Protein AF-A0A5C7KXU4-F1 (afdb_monomer)

Radius of gyration: 15.13 Å; Cα contacts (8 Å, |Δi|>4): 55; chains: 1; bounding box: 40×27×35 Å

Secondary structure (DSSP, 8-state)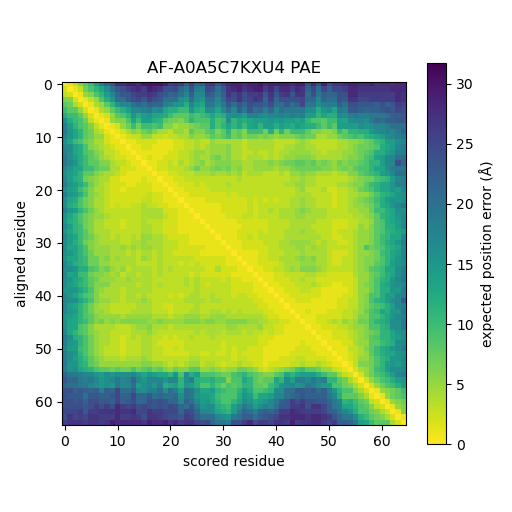:
-----------EEEETTEEEE---HHHHHHHT--TT---EEEEETTTTEEEEE-S----------

Nearest PDB structures (foldseek):
  1ub4-assembly1_C-2  TM=8.932E-01  e=4.791E-02  Escherichia coli
  2mrn-assembly1_B  TM=7.462E-01  e=1.551E-02  Escherichia coli K-12
  2mru-assembly1_B  TM=7.734E-01  e=7.623E-02  Escherichia coli K-12
  2mru-assembly1_A  TM=7.819E-01  e=1.213E-01  Escherichia coli K-12
  5itm-assembly1_B  TM=6.979E-01  e=3.280E-01  Saccharolobus solfataricus

Sequence (65 aa):
MNDNENSITTKITKIGNSKGIIVPRQVIKSLSLEEGDSVEMYYHEDTQELVISFPSTKQLKLSNT

Mean predicted aligned error: 8.68 Å

Foldseek 3Di:
DDPPPVPDDWDWDDDPPDIDIDDDPVVCVVQVDDPPQDWDWDQDPVVRDIDIGRPDRPPPPPPDD

Solvent-accessible surface area (backbone atoms only — not comparable to full-atom values): 4591 Å² total; per-residue (Å²): 137,84,82,80,77,77,81,79,85,68,54,82,44,80,52,90,97,42,78,43,70,63,76,56,68,65,57,39,60,77,47,56,62,57,93,86,66,72,69,47,78,47,75,41,78,92,80,71,42,78,47,78,45,66,85,77,52,66,70,81,75,82,77,84,125

pLDDT: mean 80.88, std 16.38, range [39.88, 96.56]

Structure (mmCIF, N/CA/C/O backbone):
data_AF-A0A5C7KXU4-F1
#
_entry.id   AF-A0A5C7KXU4-F1
#
loop_
_atom_site.group_PDB
_atom_site.id
_atom_site.type_symbol
_atom_site.label_atom_id
_atom_site.label_alt_id
_atom_site.label_comp_id
_atom_site.label_asym_id
_atom_site.label_entity_id
_atom_site.label_seq_id
_atom_site.pdbx_PDB_ins_code
_atom_site.Cartn_x
_atom_site.Cartn_y
_atom_site.Cartn_z
_atom_site.occupancy
_atom_site.B_iso_or_equiv
_atom_site.auth_seq_id
_atom_site.auth_comp_id
_atom_site.auth_asym_id
_atom_site.auth_atom_id
_atom_site.pdbx_PDB_model_num
ATOM 1 N N . MET A 1 1 ? -20.410 -9.605 -16.849 1.00 39.88 1 MET A N 1
ATOM 2 C CA . MET A 1 1 ? -19.440 -9.472 -15.747 1.00 39.88 1 MET A CA 1
ATOM 3 C C . MET A 1 1 ? -18.723 -8.169 -16.015 1.00 39.88 1 MET A C 1
ATOM 5 O O . MET A 1 1 ? -18.065 -8.081 -17.037 1.00 39.88 1 MET A O 1
ATOM 9 N N . ASN A 1 2 ? -19.014 -7.129 -15.233 1.00 41.50 2 ASN A N 1
ATOM 10 C CA . ASN A 1 2 ? -18.322 -5.849 -15.358 1.00 41.50 2 ASN A CA 1
ATOM 11 C C . ASN A 1 2 ? -17.314 -5.813 -14.224 1.00 41.50 2 ASN A C 1
ATOM 13 O O . ASN A 1 2 ? -17.679 -5.561 -13.074 1.00 41.50 2 ASN A O 1
ATOM 17 N N . ASP A 1 3 ? -16.078 -6.147 -14.563 1.00 49.75 3 ASP A N 1
ATOM 18 C CA . ASP A 1 3 ? -14.941 -6.028 -13.672 1.00 49.75 3 ASP A CA 1
ATOM 19 C C . ASP A 1 3 ? -14.716 -4.532 -13.444 1.00 49.75 3 ASP A C 1
ATOM 21 O O . ASP A 1 3 ? -14.178 -3.817 -14.286 1.00 49.75 3 ASP A O 1
ATOM 25 N N . ASN A 1 4 ? -15.235 -4.027 -12.323 1.00 50.88 4 ASN A N 1
ATOM 26 C CA . ASN A 1 4 ? -14.883 -2.709 -11.811 1.00 50.88 4 ASN A CA 1
ATOM 27 C C . ASN A 1 4 ? -13.418 -2.770 -11.371 1.00 50.88 4 ASN A C 1
ATOM 29 O O . ASN A 1 4 ? -13.117 -2.960 -10.190 1.00 50.88 4 ASN A O 1
ATOM 33 N N . GLU A 1 5 ? -12.509 -2.638 -12.330 1.00 54.97 5 GLU A N 1
ATOM 34 C CA . GLU A 1 5 ? -11.092 -2.446 -12.081 1.00 54.97 5 GLU A CA 1
ATOM 35 C C . GLU A 1 5 ? -10.916 -1.042 -11.494 1.00 54.97 5 GLU A C 1
ATOM 37 O O . GLU A 1 5 ? -10.744 -0.037 -12.183 1.00 54.97 5 GLU A O 1
ATOM 42 N N . ASN A 1 6 ? -11.087 -0.949 -10.178 1.00 60.00 6 ASN A N 1
ATOM 43 C CA . ASN A 1 6 ? -10.942 0.293 -9.440 1.00 60.00 6 ASN A CA 1
ATOM 44 C C . ASN A 1 6 ? -9.436 0.575 -9.323 1.00 60.00 6 ASN A C 1
ATOM 46 O O . ASN A 1 6 ? -8.821 0.293 -8.296 1.00 60.00 6 ASN A O 1
ATOM 50 N N . SER A 1 7 ? -8.810 1.051 -10.402 1.00 62.66 7 SER A N 1
ATOM 51 C CA . SER A 1 7 ? -7.383 1.369 -10.418 1.00 62.66 7 SER A CA 1
ATOM 52 C C . SER A 1 7 ? -7.130 2.544 -9.470 1.00 62.66 7 SER A C 1
ATOM 54 O O . SER A 1 7 ? -7.425 3.698 -9.794 1.00 62.66 7 SER A O 1
ATOM 56 N N . ILE A 1 8 ? -6.619 2.273 -8.269 1.00 68.56 8 ILE A N 1
ATOM 57 C CA . ILE A 1 8 ? -6.315 3.334 -7.309 1.00 68.56 8 ILE A CA 1
ATOM 58 C C . ILE A 1 8 ? -4.877 3.795 -7.528 1.00 68.56 8 ILE A C 1
ATOM 60 O O . ILE A 1 8 ? -3.927 3.144 -7.100 1.00 68.56 8 ILE A O 1
ATOM 64 N N . THR A 1 9 ? -4.705 4.947 -8.174 1.00 75.81 9 THR A N 1
ATOM 65 C CA . THR A 1 9 ? -3.392 5.584 -8.296 1.00 75.81 9 THR A CA 1
ATOM 66 C C . THR A 1 9 ? -3.002 6.217 -6.962 1.00 75.81 9 THR A C 1
ATOM 68 O O . THR A 1 9 ? -3.686 7.104 -6.448 1.00 75.81 9 THR A O 1
ATOM 71 N N . THR A 1 10 ? -1.884 5.772 -6.394 1.00 84.31 10 THR A N 1
ATOM 72 C CA . THR A 1 10 ? -1.300 6.339 -5.172 1.00 84.31 10 THR A CA 1
ATOM 73 C C . THR A 1 10 ? 0.082 6.919 -5.477 1.00 84.31 10 THR A C 1
ATOM 75 O O . THR A 1 10 ? 0.577 6.815 -6.599 1.00 84.31 10 THR A O 1
ATOM 78 N N . LYS A 1 11 ? 0.703 7.589 -4.500 1.00 88.44 11 LYS A N 1
ATOM 79 C CA . LYS A 1 11 ? 2.033 8.193 -4.654 1.00 88.44 11 LYS A CA 1
ATOM 80 C C . LYS A 1 11 ? 2.978 7.742 -3.552 1.00 88.44 11 LYS A C 1
ATOM 82 O O . LYS A 1 11 ? 2.569 7.598 -2.398 1.00 88.44 11 LYS A O 1
ATOM 87 N N . ILE A 1 12 ? 4.252 7.615 -3.909 1.00 9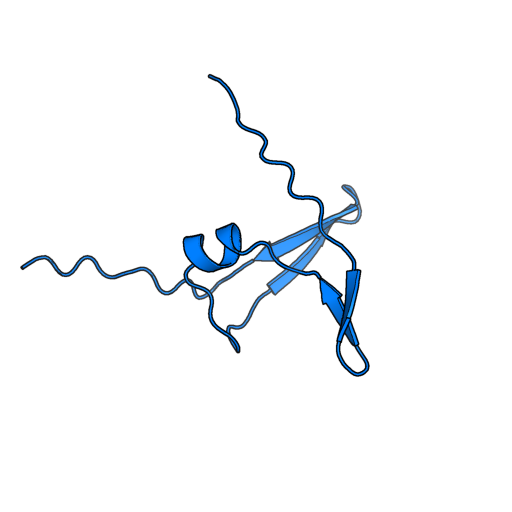2.75 12 ILE A N 1
ATOM 88 C CA . ILE A 1 12 ? 5.344 7.518 -2.942 1.00 92.75 12 ILE A CA 1
ATOM 89 C C . ILE A 1 12 ? 5.517 8.893 -2.287 1.00 92.75 12 ILE A C 1
ATOM 91 O O . ILE A 1 12 ? 5.568 9.920 -2.965 1.00 92.75 12 ILE A O 1
ATOM 95 N N . THR A 1 13 ? 5.606 8.926 -0.961 1.00 94.50 13 THR A N 1
ATOM 96 C CA . THR A 1 13 ? 5.782 10.151 -0.173 1.00 94.50 13 THR A CA 1
ATOM 97 C C . THR A 1 13 ? 6.898 9.996 0.860 1.00 94.50 13 THR A C 1
ATOM 99 O O . THR A 1 13 ? 7.337 8.887 1.165 1.00 94.50 13 THR A O 1
ATOM 102 N N . LYS A 1 14 ? 7.389 11.117 1.395 1.00 95.69 14 LYS A N 1
ATOM 103 C CA . LYS A 1 14 ? 8.339 11.135 2.515 1.00 95.69 14 LYS A CA 1
ATOM 104 C C . LYS A 1 14 ? 7.566 11.075 3.836 1.00 95.69 14 LYS A C 1
ATOM 106 O O . LYS A 1 14 ? 6.669 11.886 4.050 1.00 95.69 14 LYS A O 1
ATOM 111 N N . ILE A 1 15 ? 7.940 10.147 4.714 1.00 92.00 15 ILE A N 1
ATOM 112 C CA . ILE A 1 15 ? 7.414 10.012 6.079 1.00 92.00 15 ILE A CA 1
ATOM 113 C C . ILE A 1 15 ? 8.616 10.028 7.024 1.00 92.00 15 ILE A C 1
ATOM 115 O O . ILE A 1 15 ? 9.390 9.073 7.070 1.00 92.00 15 ILE A O 1
ATOM 119 N N . GLY A 1 16 ? 8.829 11.144 7.727 1.00 92.81 16 GLY A N 1
ATOM 120 C CA . GLY A 1 16 ? 10.044 11.352 8.521 1.00 92.81 16 GLY A CA 1
ATOM 121 C C . GLY A 1 16 ? 11.306 11.211 7.661 1.00 92.81 16 GLY A C 1
ATOM 122 O O . GLY A 1 16 ? 11.470 11.927 6.671 1.00 92.81 16 GLY A O 1
ATOM 123 N N . ASN A 1 17 ? 12.174 10.262 8.014 1.00 95.75 17 ASN A N 1
ATOM 124 C CA . ASN A 1 17 ? 13.396 9.948 7.263 1.00 95.75 17 ASN A CA 1
ATOM 125 C C . ASN A 1 17 ? 13.224 8.810 6.239 1.00 95.75 17 ASN A C 1
ATOM 127 O O . ASN A 1 17 ? 14.182 8.460 5.554 1.00 95.75 17 ASN A O 1
ATOM 131 N N . SER A 1 18 ? 12.009 8.280 6.086 1.00 94.44 18 SER A N 1
ATOM 132 C CA . SER A 1 18 ? 11.703 7.134 5.227 1.00 94.44 18 SER A CA 1
ATOM 133 C C . SER A 1 18 ? 10.830 7.520 4.031 1.00 94.44 18 SER A C 1
ATOM 135 O O . SER A 1 18 ? 10.280 8.626 3.944 1.00 94.44 18 SER A O 1
ATOM 137 N N . LYS A 1 19 ? 10.711 6.597 3.074 1.00 94.75 19 LYS A N 1
ATOM 138 C CA . LYS A 1 19 ? 9.668 6.631 2.044 1.00 94.75 19 LYS A CA 1
ATOM 139 C C . LYS A 1 19 ? 8.490 5.774 2.491 1.00 94.75 19 LYS A C 1
ATOM 141 O O . LYS A 1 19 ? 8.676 4.799 3.208 1.00 94.75 19 LYS A O 1
ATOM 146 N N . GLY A 1 20 ? 7.297 6.149 2.058 1.00 92.56 20 GLY A N 1
ATOM 147 C CA . GLY A 1 20 ? 6.084 5.372 2.266 1.00 92.56 20 GLY A CA 1
ATOM 148 C C . GLY A 1 20 ? 5.142 5.492 1.079 1.00 92.56 20 GLY A C 1
ATOM 149 O O . GLY A 1 20 ? 5.311 6.367 0.227 1.00 92.56 20 GLY A O 1
ATOM 150 N N . ILE A 1 21 ? 4.146 4.616 1.044 1.00 91.62 21 ILE A N 1
ATOM 151 C CA . ILE A 1 21 ? 3.065 4.621 0.058 1.00 91.62 21 ILE A CA 1
ATOM 152 C C . ILE A 1 21 ? 1.769 4.922 0.803 1.00 91.62 21 ILE A C 1
ATOM 154 O O . ILE A 1 21 ? 1.535 4.414 1.899 1.00 91.62 21 ILE A O 1
ATOM 158 N N . ILE A 1 22 ? 0.927 5.771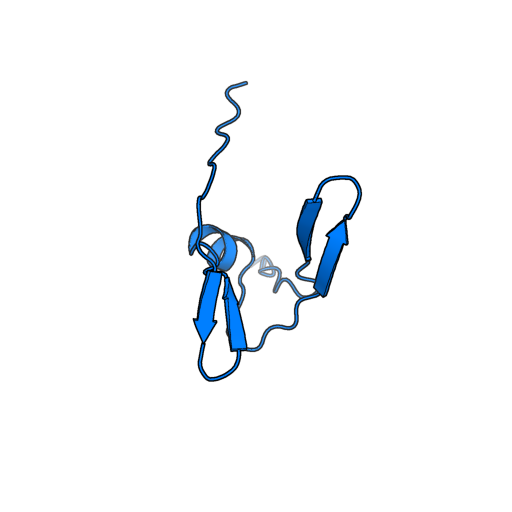 0.220 1.00 89.88 22 ILE A N 1
ATOM 159 C CA . ILE A 1 22 ? -0.394 6.051 0.783 1.00 89.88 22 ILE A CA 1
ATOM 160 C C . ILE A 1 22 ? -1.325 4.902 0.405 1.00 89.88 22 ILE A C 1
ATOM 162 O O . ILE A 1 22 ? -1.700 4.771 -0.758 1.00 89.88 22 ILE A O 1
ATOM 166 N N . VAL A 1 23 ? -1.719 4.093 1.386 1.00 87.69 23 VAL A N 1
ATOM 167 C CA . VAL A 1 23 ? -2.682 3.008 1.173 1.00 87.69 23 VAL A CA 1
ATOM 168 C C . VAL A 1 23 ? -4.107 3.580 1.142 1.00 87.69 23 VAL A C 1
ATOM 170 O O . VAL A 1 23 ? -4.480 4.359 2.027 1.00 87.69 23 VAL A O 1
ATOM 173 N N . PRO A 1 24 ? -4.940 3.221 0.150 1.00 87.62 24 PRO A N 1
ATOM 174 C CA . PRO A 1 24 ? -6.304 3.723 0.056 1.00 87.62 24 PRO A CA 1
ATOM 175 C C . PRO A 1 24 ? -7.154 3.318 1.260 1.00 87.62 24 PRO A C 1
ATOM 177 O O . PRO A 1 24 ? -7.131 2.171 1.704 1.00 87.62 24 PRO A O 1
ATOM 180 N N . ARG A 1 25 ? -8.005 4.237 1.733 1.00 87.00 25 ARG A N 1
ATOM 181 C CA . ARG A 1 25 ? -8.891 3.999 2.888 1.00 87.00 25 ARG A CA 1
ATOM 182 C C . ARG A 1 25 ? -9.768 2.751 2.735 1.00 87.00 25 ARG A C 1
ATOM 184 O O . ARG A 1 25 ? -10.104 2.123 3.734 1.00 87.00 25 ARG A O 1
ATOM 191 N N . GLN A 1 26 ? -10.163 2.420 1.506 1.00 86.81 26 GLN A N 1
ATOM 192 C CA . GLN A 1 26 ? -10.964 1.231 1.215 1.00 86.81 26 GLN A CA 1
ATOM 193 C C . GLN A 1 26 ? -10.216 -0.056 1.583 1.00 86.81 26 GLN A C 1
ATOM 195 O O . GLN A 1 26 ? -10.797 -0.901 2.248 1.00 86.81 26 GLN A O 1
ATOM 200 N N . VAL A 1 27 ? -8.923 -0.157 1.255 1.00 85.88 27 VAL A N 1
ATOM 201 C CA . VAL A 1 27 ? -8.078 -1.316 1.597 1.00 85.88 27 VAL A CA 1
ATOM 202 C C . VAL A 1 27 ? -7.957 -1.465 3.114 1.00 85.88 27 VAL A C 1
ATOM 204 O O . VAL A 1 27 ? -8.227 -2.538 3.642 1.00 85.88 27 VAL A O 1
ATOM 207 N N . ILE A 1 28 ? -7.657 -0.366 3.819 1.00 88.12 28 ILE A N 1
ATOM 208 C CA . ILE A 1 28 ? -7.549 -0.347 5.289 1.00 88.12 28 ILE A CA 1
ATOM 209 C C . ILE A 1 28 ? -8.834 -0.859 5.949 1.00 88.12 28 ILE A C 1
ATOM 211 O O . ILE A 1 28 ? -8.783 -1.707 6.834 1.00 88.12 28 ILE A O 1
ATOM 215 N N . LYS A 1 29 ? -10.000 -0.379 5.493 1.00 87.75 29 LYS A N 1
ATOM 216 C CA . LYS A 1 29 ? -11.299 -0.811 6.026 1.00 87.75 29 LYS A CA 1
ATOM 217 C C . LYS A 1 29 ? -11.613 -2.267 5.701 1.00 87.75 29 LYS A C 1
ATOM 219 O O . LYS A 1 29 ? -12.051 -2.989 6.588 1.00 87.75 29 LYS A O 1
ATOM 224 N N . SER A 1 30 ? -11.419 -2.684 4.451 1.00 85.94 30 SER A N 1
ATOM 225 C CA . SER A 1 30 ? -11.753 -4.042 4.013 1.00 85.94 30 SER A CA 1
ATOM 226 C C . SER A 1 30 ? -10.923 -5.100 4.733 1.00 85.94 30 SER A C 1
ATOM 228 O O . SER A 1 30 ? -11.425 -6.184 5.007 1.00 85.94 30 SER A O 1
ATOM 230 N N . LEU A 1 31 ? -9.675 -4.774 5.069 1.00 85.88 31 LEU A N 1
ATOM 231 C CA . LEU A 1 31 ? -8.757 -5.675 5.764 1.00 85.88 31 LEU A CA 1
ATOM 232 C C . LEU A 1 31 ? -8.727 -5.460 7.287 1.00 85.88 31 LEU A C 1
ATOM 234 O O . LEU A 1 31 ? -8.040 -6.198 7.985 1.00 85.88 31 LEU A O 1
ATOM 238 N N . SER A 1 32 ? -9.501 -4.494 7.802 1.00 88.62 32 SER A N 1
ATOM 239 C CA . SER A 1 32 ? -9.541 -4.115 9.225 1.00 88.62 32 SER A CA 1
ATOM 240 C C . SER A 1 32 ? -8.148 -3.852 9.808 1.00 88.62 32 SER A C 1
ATOM 242 O O . SER A 1 32 ? -7.825 -4.331 10.892 1.00 88.62 32 SER A O 1
ATOM 244 N N . LEU A 1 33 ? -7.329 -3.117 9.052 1.00 87.94 33 LEU A N 1
ATOM 245 C CA . LEU A 1 33 ? -5.950 -2.804 9.420 1.00 87.94 33 LEU A CA 1
ATOM 246 C C . LEU A 1 33 ? -5.899 -1.625 10.386 1.00 87.94 33 LEU A C 1
ATOM 248 O O . LEU A 1 33 ? -6.608 -0.628 10.213 1.00 87.94 33 LEU A O 1
ATOM 252 N N . GLU A 1 34 ? -5.001 -1.719 11.352 1.00 89.62 34 GLU A N 1
ATOM 253 C CA . GLU A 1 34 ? -4.720 -0.694 12.345 1.00 89.62 34 GLU A CA 1
ATOM 254 C C . GLU A 1 34 ? -3.261 -0.230 12.274 1.00 89.62 34 GLU A C 1
ATOM 256 O O . GLU A 1 34 ? -2.382 -0.874 11.697 1.00 89.62 34 GLU A O 1
ATOM 261 N N . GLU A 1 35 ? -2.996 0.940 12.853 1.00 88.06 35 GL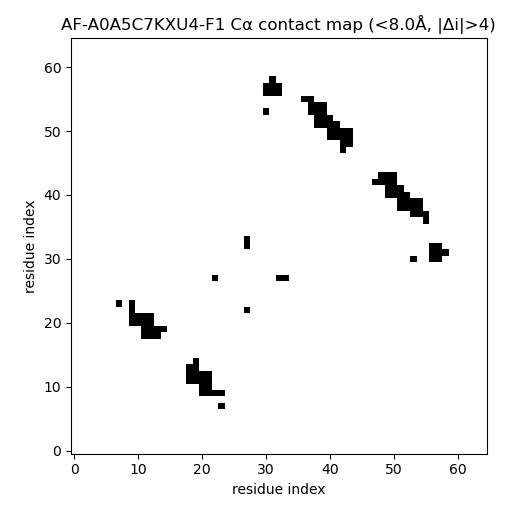U A N 1
ATOM 262 C CA . GLU A 1 35 ? -1.626 1.417 13.006 1.00 88.06 35 GLU A CA 1
ATOM 263 C C . GLU A 1 35 ? -0.832 0.453 13.900 1.00 88.06 35 GLU A C 1
ATOM 265 O O . GLU A 1 35 ? -1.275 0.092 14.988 1.00 88.06 35 GLU A O 1
ATOM 270 N N . GLY A 1 36 ? 0.350 0.048 13.433 1.00 88.94 36 GLY A N 1
ATOM 271 C CA . GLY A 1 36 ? 1.205 -0.917 14.125 1.00 88.94 36 GLY A CA 1
ATOM 272 C C . GLY A 1 36 ? 1.012 -2.371 13.688 1.00 88.94 36 GLY A C 1
ATOM 273 O O . GLY A 1 36 ? 1.830 -3.210 14.071 1.00 88.94 36 GLY A O 1
ATOM 274 N N . ASP A 1 37 ? 0.010 -2.678 12.855 1.00 88.81 37 ASP A N 1
ATOM 275 C CA . ASP A 1 37 ? -0.126 -4.013 12.270 1.00 88.81 37 ASP A CA 1
ATOM 276 C C . ASP A 1 37 ? 1.098 -4.357 11.407 1.00 88.81 37 ASP A C 1
ATOM 278 O O . ASP A 1 37 ? 1.585 -3.554 10.605 1.00 88.81 37 ASP A O 1
ATOM 282 N N . SER A 1 38 ? 1.604 -5.578 11.581 1.00 89.69 38 SER A N 1
ATOM 283 C CA . SER A 1 38 ? 2.726 -6.087 10.791 1.00 89.69 38 SER A CA 1
ATOM 284 C C . SER A 1 38 ? 2.270 -6.485 9.390 1.00 89.69 38 SER A C 1
ATOM 286 O O . SER A 1 38 ? 1.208 -7.084 9.214 1.00 89.69 38 SER A O 1
ATOM 288 N N . VAL A 1 39 ? 3.106 -6.182 8.399 1.00 90.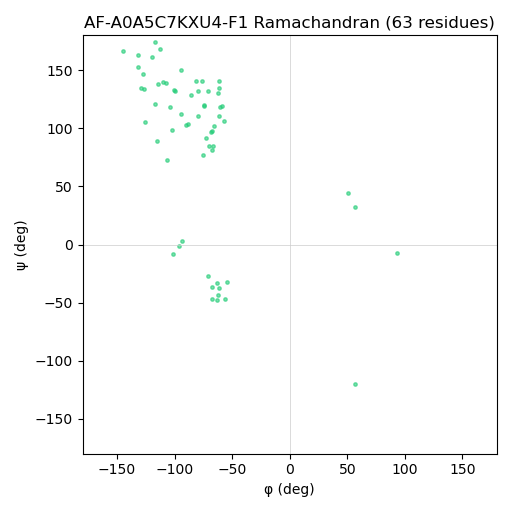94 39 VAL A N 1
ATOM 289 C CA . VAL A 1 39 ? 2.866 -6.487 6.986 1.00 90.94 39 VAL A CA 1
ATOM 290 C C . VAL A 1 39 ? 4.099 -7.133 6.378 1.00 90.94 39 VAL A C 1
ATOM 292 O O . VAL A 1 39 ? 5.224 -6.867 6.804 1.00 90.94 39 VAL A O 1
ATOM 295 N N . GLU A 1 40 ? 3.888 -7.942 5.351 1.00 92.94 40 GLU A N 1
ATOM 296 C CA . GLU A 1 40 ? 4.956 -8.532 4.551 1.00 92.94 40 GLU A CA 1
ATOM 297 C C . GLU A 1 40 ? 4.952 -7.888 3.166 1.00 92.94 40 GLU A C 1
ATOM 299 O O . GLU A 1 40 ? 3.891 -7.619 2.602 1.00 92.94 40 GLU A O 1
ATOM 304 N N . MET A 1 41 ? 6.135 -7.611 2.622 1.00 92.38 41 MET A N 1
ATOM 305 C CA . MET A 1 41 ? 6.282 -6.990 1.307 1.00 92.38 41 MET A CA 1
ATOM 306 C C . MET A 1 41 ? 7.206 -7.826 0.433 1.00 92.38 41 MET A C 1
ATOM 308 O O . MET A 1 41 ? 8.297 -8.199 0.863 1.00 92.38 41 MET A O 1
ATOM 312 N N . TYR A 1 42 ? 6.782 -8.058 -0.804 1.00 95.31 42 TYR A N 1
ATOM 313 C CA . TYR A 1 42 ? 7.528 -8.811 -1.804 1.00 95.31 42 TYR A CA 1
ATOM 314 C C . TYR A 1 42 ? 7.595 -8.008 -3.094 1.00 95.31 42 TYR A C 1
ATOM 316 O O . TYR A 1 42 ? 6.594 -7.446 -3.535 1.00 95.31 42 TYR A O 1
ATOM 324 N N . TYR A 1 43 ? 8.778 -7.950 -3.695 1.00 95.88 43 TYR A N 1
ATOM 325 C CA . TYR A 1 43 ? 8.958 -7.374 -5.019 1.00 95.88 43 TYR A CA 1
ATOM 326 C C . TYR A 1 43 ? 9.135 -8.505 -6.028 1.00 95.88 43 TYR A C 1
ATOM 328 O O . TYR A 1 43 ? 10.075 -9.293 -5.918 1.00 95.88 43 TYR A O 1
ATOM 336 N N . HIS A 1 44 ? 8.217 -8.598 -6.984 1.00 96.56 44 HIS A N 1
ATOM 337 C CA . HIS A 1 44 ? 8.328 -9.514 -8.111 1.00 96.56 44 HIS A CA 1
ATOM 338 C C . HIS A 1 44 ? 9.082 -8.807 -9.237 1.00 96.56 44 HIS A C 1
ATOM 340 O O . HIS A 1 44 ? 8.526 -7.947 -9.915 1.00 96.56 44 HIS A O 1
ATOM 346 N N . GLU A 1 45 ? 10.359 -9.152 -9.425 1.00 95.31 45 GLU A N 1
ATOM 347 C CA . GLU A 1 45 ? 11.223 -8.484 -10.410 1.00 95.31 45 GLU A CA 1
ATOM 348 C C . GLU A 1 45 ? 10.706 -8.642 -11.847 1.00 95.31 45 GLU A C 1
ATOM 350 O O . GLU A 1 45 ? 10.754 -7.689 -12.624 1.00 95.31 45 GLU A O 1
ATOM 355 N N . ASP A 1 46 ? 10.149 -9.812 -12.169 1.00 96.38 46 ASP A N 1
ATOM 356 C CA . ASP A 1 46 ? 9.679 -10.150 -13.516 1.00 96.38 46 ASP A CA 1
ATOM 357 C C . ASP A 1 46 ? 8.462 -9.317 -13.950 1.00 96.38 46 ASP A C 1
ATOM 359 O O . ASP A 1 46 ? 8.346 -8.944 -15.118 1.00 96.38 46 ASP A O 1
ATOM 363 N N . THR A 1 47 ? 7.556 -9.008 -13.014 1.00 96.25 47 THR A N 1
ATOM 364 C CA . THR A 1 47 ? 6.337 -8.219 -13.271 1.00 96.25 47 THR A CA 1
ATOM 365 C C . THR A 1 47 ? 6.461 -6.762 -12.829 1.00 96.25 47 THR A C 1
ATOM 367 O O . THR A 1 47 ? 5.604 -5.946 -13.160 1.00 96.25 47 THR A O 1
ATOM 370 N N . GLN A 1 48 ? 7.546 -6.412 -12.130 1.00 94.31 48 GLN A N 1
ATOM 371 C CA . GLN A 1 48 ? 7.767 -5.109 -11.493 1.00 94.31 48 GLN A CA 1
ATOM 372 C C . GLN A 1 48 ? 6.659 -4.731 -10.498 1.00 94.31 48 GLN A C 1
ATOM 374 O O . GLN A 1 48 ? 6.337 -3.556 -10.305 1.00 94.31 48 GLN A O 1
ATOM 379 N N . GLU A 1 49 ? 6.082 -5.732 -9.838 1.00 94.31 49 GLU A N 1
ATOM 380 C CA . GLU A 1 49 ? 4.993 -5.549 -8.884 1.00 94.31 49 GLU A CA 1
ATOM 381 C C . GLU A 1 49 ? 5.516 -5.569 -7.447 1.00 94.31 49 GLU A C 1
ATOM 383 O O . GLU A 1 49 ? 6.255 -6.466 -7.037 1.00 94.31 49 GLU A O 1
ATOM 388 N N . LEU A 1 50 ? 5.091 -4.582 -6.654 1.00 91.31 50 LEU A N 1
ATOM 389 C CA . LEU A 1 50 ? 5.236 -4.602 -5.201 1.00 91.31 50 LEU A CA 1
ATOM 390 C C . LEU A 1 50 ? 3.946 -5.148 -4.586 1.00 91.31 50 LEU A C 1
ATOM 392 O O . LEU A 1 50 ? 2.906 -4.488 -4.625 1.00 91.31 50 LEU A O 1
ATOM 396 N N . VAL A 1 51 ? 4.030 -6.330 -3.985 1.00 91.44 51 VAL A N 1
ATOM 397 C CA . VAL A 1 51 ? 2.915 -6.995 -3.308 1.00 91.44 51 VAL A CA 1
ATOM 398 C C . VAL A 1 51 ? 3.040 -6.787 -1.806 1.00 91.44 51 VAL A C 1
ATOM 400 O O . VAL A 1 51 ? 4.115 -6.964 -1.233 1.00 91.44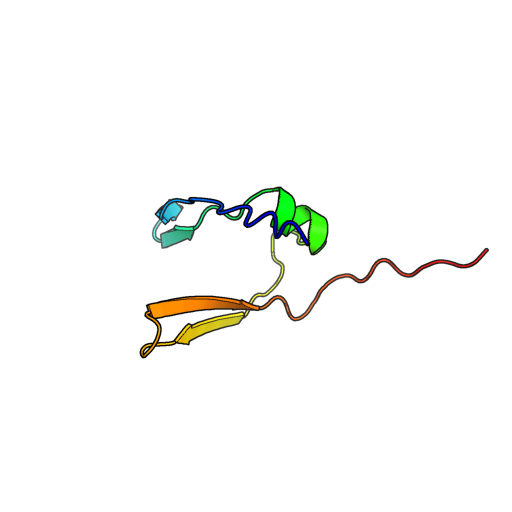 51 VAL A O 1
ATOM 403 N N . ILE A 1 52 ? 1.929 -6.414 -1.172 1.00 91.06 52 ILE A N 1
ATOM 404 C CA . ILE A 1 52 ? 1.826 -6.261 0.281 1.00 91.06 52 ILE A CA 1
ATOM 405 C C . ILE A 1 52 ? 0.810 -7.280 0.794 1.00 91.06 52 ILE A C 1
ATOM 407 O O . ILE A 1 52 ? -0.358 -7.248 0.402 1.00 91.06 52 ILE A O 1
ATOM 411 N N . SER A 1 53 ? 1.262 -8.159 1.683 1.00 89.75 53 SER A N 1
ATOM 412 C CA . SER A 1 53 ? 0.456 -9.188 2.335 1.00 89.75 53 SER A CA 1
ATOM 413 C C . SER A 1 53 ? 0.212 -8.823 3.798 1.00 89.75 53 SER A C 1
ATOM 415 O O . SER A 1 53 ? 1.109 -8.352 4.499 1.00 89.75 53 SER A O 1
ATOM 417 N N . PHE A 1 54 ? -1.013 -9.057 4.269 1.00 86.25 54 PHE A N 1
ATOM 418 C CA . PHE A 1 54 ? -1.459 -8.715 5.621 1.00 86.25 54 PHE A CA 1
ATOM 419 C C . PHE A 1 54 ? -1.793 -10.008 6.386 1.00 86.25 54 PHE A C 1
ATOM 421 O O . PHE A 1 54 ? -2.928 -10.478 6.310 1.00 86.25 54 PHE A O 1
ATOM 428 N N . PRO A 1 55 ? -0.822 -10.628 7.085 1.00 77.25 55 PRO A N 1
ATOM 429 C CA . PRO A 1 55 ? -0.985 -11.970 7.657 1.00 77.25 55 PRO A CA 1
ATOM 430 C C . PRO A 1 55 ? -1.948 -12.015 8.851 1.00 77.25 55 PRO A C 1
ATOM 432 O O . PRO A 1 55 ? -2.579 -13.038 9.105 1.00 77.25 55 PRO A O 1
ATOM 435 N N . SER A 1 56 ? -2.091 -10.904 9.579 1.00 68.94 56 SER A N 1
ATOM 436 C CA . SER A 1 56 ? -3.010 -10.781 10.711 1.00 68.94 56 SER A CA 1
ATOM 437 C C . SER A 1 56 ? -4.208 -9.918 10.332 1.00 68.94 56 SER A C 1
ATOM 439 O O . SER A 1 56 ? -4.347 -8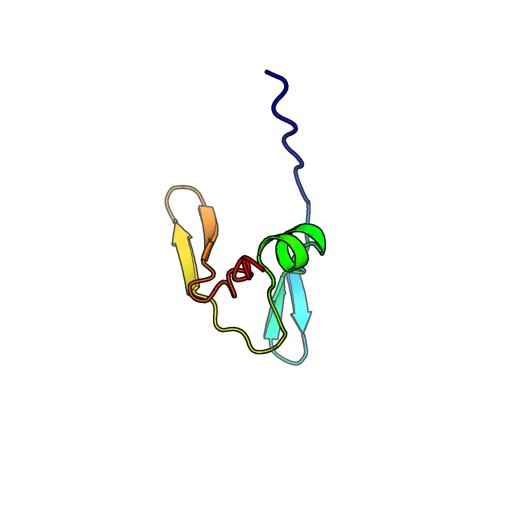.788 10.793 1.00 68.94 56 SER A O 1
ATOM 441 N N . THR A 1 57 ? -5.114 -10.442 9.509 1.00 64.56 57 THR A N 1
ATOM 442 C CA . THR A 1 57 ? -6.436 -9.821 9.392 1.00 64.56 57 THR A CA 1
ATOM 443 C C . THR A 1 57 ? -7.228 -10.160 10.646 1.00 64.56 57 THR A C 1
ATOM 445 O O . THR A 1 57 ? -7.483 -11.338 10.918 1.00 64.56 57 THR A O 1
ATOM 448 N N . LYS A 1 58 ? -7.642 -9.147 11.413 1.00 64.25 58 LYS A N 1
ATOM 449 C CA . LYS A 1 58 ? -8.618 -9.326 12.493 1.00 64.25 58 LYS A CA 1
ATOM 450 C C . LYS A 1 58 ? -9.948 -9.710 11.850 1.00 64.25 58 LYS A C 1
ATOM 452 O O . LYS A 1 58 ? -10.774 -8.859 11.538 1.00 64.25 58 LYS A O 1
ATOM 457 N N . GLN A 1 59 ? -10.138 -10.999 11.581 1.00 60.97 59 GLN A N 1
ATOM 458 C CA . GLN A 1 59 ? -11.403 -11.496 11.073 1.00 60.97 59 GLN A CA 1
ATOM 459 C C . GLN A 1 59 ? -12.464 -11.169 12.124 1.00 60.97 59 GLN A C 1
ATOM 461 O O . GLN A 1 59 ? -12.365 -11.612 13.272 1.00 60.97 59 GLN A O 1
ATOM 466 N N . LEU A 1 60 ? -13.449 -10.351 11.748 1.00 59.03 60 LEU A N 1
ATOM 467 C CA . LEU A 1 60 ? -14.602 -10.072 12.592 1.00 59.03 60 LEU A CA 1
ATOM 468 C C . LEU A 1 60 ? -15.258 -11.419 12.899 1.00 59.03 60 LEU A C 1
ATOM 470 O O . LEU A 1 60 ? -15.850 -12.047 12.022 1.00 59.03 60 LEU A O 1
ATOM 474 N N . LYS A 1 61 ? -15.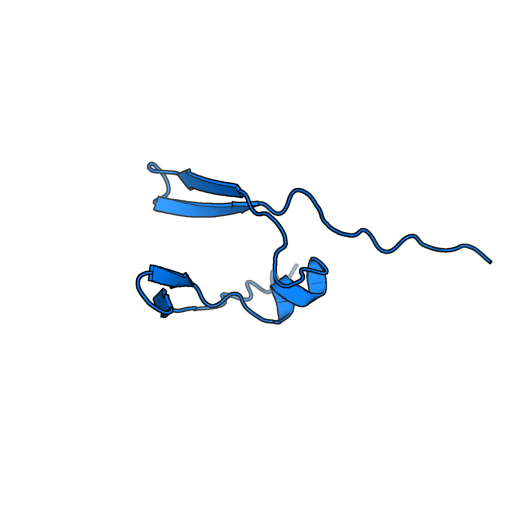090 -11.904 14.133 1.00 57.03 61 LYS A N 1
ATOM 475 C CA . LYS A 1 61 ? -15.797 -13.092 14.600 1.00 57.03 61 LYS A CA 1
ATOM 476 C C . LYS A 1 61 ? -17.284 -12.787 14.476 1.00 57.03 61 LYS A C 1
ATOM 478 O O . LYS A 1 61 ? -17.769 -11.847 15.100 1.00 57.03 61 LYS A O 1
ATOM 483 N N . LEU A 1 62 ? -17.995 -13.574 13.674 1.00 57.38 62 LEU A N 1
ATOM 484 C CA . LEU A 1 62 ? -19.449 -13.565 13.680 1.00 57.38 62 LEU A CA 1
ATOM 485 C C . LEU A 1 62 ? -19.872 -14.151 15.034 1.00 57.38 62 LEU A C 1
ATOM 487 O O . LEU A 1 62 ? -19.829 -15.362 15.241 1.00 57.38 62 LEU A O 1
ATOM 491 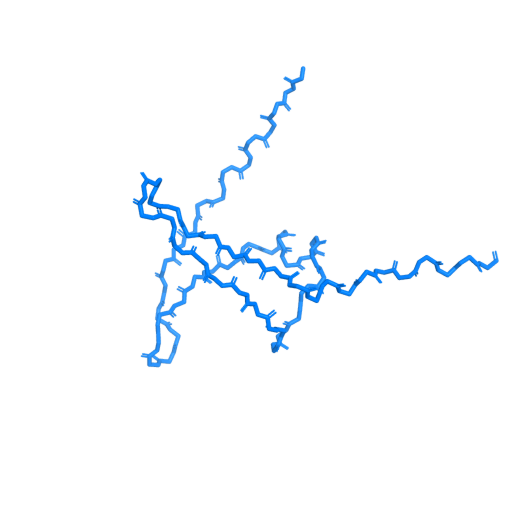N N . SER A 1 63 ? -20.166 -13.293 16.009 1.00 53.62 63 SER A N 1
ATOM 492 C CA . SER A 1 63 ? -20.769 -13.724 17.264 1.00 53.62 63 SER A CA 1
ATOM 493 C C . SER A 1 63 ? -22.220 -14.091 16.974 1.00 53.62 63 SER A C 1
ATOM 495 O O . SER A 1 63 ? -23.092 -13.224 16.982 1.00 53.62 63 SER A O 1
ATOM 497 N N . ASN A 1 64 ? -22.466 -15.366 16.669 1.00 47.59 64 ASN A N 1
ATOM 498 C CA . ASN A 1 64 ? -23.817 -15.916 16.636 1.00 47.59 64 ASN A CA 1
ATOM 499 C C . ASN A 1 64 ? -24.400 -15.777 18.048 1.00 47.59 64 ASN A C 1
ATOM 501 O O . ASN A 1 64 ? -23.898 -16.405 18.979 1.00 47.59 64 ASN A O 1
ATOM 505 N N . THR A 1 65 ? -25.391 -14.898 18.197 1.00 48.56 65 THR A N 1
ATOM 506 C CA . THR A 1 65 ? -26.251 -14.832 19.386 1.00 48.56 65 THR A CA 1
ATOM 507 C C . THR A 1 65 ? -27.476 -15.692 19.134 1.00 48.56 65 THR A C 1
ATOM 509 O O . THR A 1 65 ? -27.978 -15.637 17.987 1.00 48.56 65 THR A O 1
#